Protein AF-A0A9D8QXR7-F1 (afdb_monomer_lite)

Structure (mmCIF, N/CA/C/O backbone):
data_AF-A0A9D8QXR7-F1
#
_entry.id   AF-A0A9D8QXR7-F1
#
loop_
_atom_site.group_PDB
_atom_site.id
_atom_site.type_symbol
_atom_site.label_atom_id
_atom_site.label_alt_id
_atom_site.label_comp_id
_atom_site.label_asym_id
_atom_site.label_entity_id
_atom_site.label_seq_id
_atom_site.pdbx_PDB_ins_code
_atom_site.Cartn_x
_atom_site.Cartn_y
_atom_site.Cartn_z
_atom_site.occupancy
_atom_site.B_iso_or_equiv
_atom_site.auth_seq_id
_atom_site.auth_comp_id
_atom_site.auth_asym_id
_atom_site.auth_atom_id
_atom_site.pdbx_PDB_model_num
ATOM 1 N N . GLU A 1 1 ? 23.667 -14.030 -50.986 1.00 33.03 1 GLU A N 1
ATOM 2 C CA . GLU A 1 1 ? 22.344 -14.623 -51.273 1.00 33.03 1 GLU A CA 1
ATOM 3 C C . GLU A 1 1 ? 21.324 -14.095 -50.272 1.00 33.03 1 GLU A C 1
ATOM 5 O O . GLU A 1 1 ? 21.400 -14.424 -49.095 1.00 33.03 1 GLU A O 1
ATOM 10 N N . SER A 1 2 ? 20.422 -13.203 -50.686 1.00 34.62 2 SER A N 1
ATOM 11 C CA . SER A 1 2 ? 19.335 -12.729 -49.823 1.00 34.62 2 SER A CA 1
ATOM 12 C C . SER A 1 2 ? 18.176 -13.716 -49.915 1.00 34.62 2 SER A C 1
ATOM 14 O O . SER A 1 2 ? 17.453 -13.729 -50.909 1.00 34.62 2 SER A O 1
ATOM 16 N N . ARG A 1 3 ? 18.001 -14.564 -48.897 1.00 42.72 3 ARG A N 1
ATOM 17 C CA . ARG A 1 3 ? 16.758 -15.330 -48.753 1.00 42.72 3 ARG A CA 1
ATOM 18 C C . ARG A 1 3 ? 15.639 -14.336 -48.461 1.00 42.72 3 ARG A C 1
ATOM 20 O O . ARG A 1 3 ? 15.585 -13.757 -47.382 1.00 42.72 3 ARG A O 1
ATOM 27 N N . GLU A 1 4 ? 14.785 -14.108 -49.449 1.00 50.91 4 GLU A N 1
ATOM 28 C CA . GLU A 1 4 ? 13.584 -13.296 -49.304 1.00 50.91 4 GLU A CA 1
ATOM 29 C C . GLU A 1 4 ? 12.645 -14.010 -48.320 1.00 50.91 4 GLU A C 1
ATOM 31 O O . GLU A 1 4 ? 12.109 -15.085 -48.603 1.00 50.91 4 GLU A O 1
ATOM 36 N N . TYR A 1 5 ? 12.516 -13.475 -47.108 1.00 56.00 5 TYR A N 1
ATOM 37 C CA . TYR A 1 5 ? 11.660 -14.064 -46.086 1.00 56.00 5 TYR A CA 1
ATOM 38 C C . TYR A 1 5 ? 10.190 -13.831 -46.460 1.00 56.00 5 TYR A C 1
ATOM 40 O O . TYR A 1 5 ? 9.670 -12.722 -46.364 1.00 56.00 5 TYR A O 1
ATOM 48 N N . ARG A 1 6 ? 9.509 -14.900 -46.887 1.00 53.41 6 ARG A N 1
ATOM 49 C CA . ARG A 1 6 ? 8.081 -14.916 -47.254 1.00 53.41 6 ARG A CA 1
ATOM 50 C C . ARG A 1 6 ? 7.180 -15.098 -46.024 1.00 53.41 6 ARG A C 1
ATOM 52 O O . ARG A 1 6 ? 6.409 -16.052 -45.946 1.00 53.41 6 ARG A O 1
ATOM 59 N N . GLY A 1 7 ? 7.340 -14.247 -45.013 1.00 57.03 7 GLY A N 1
ATOM 60 C CA . GLY A 1 7 ? 6.502 -14.275 -43.810 1.00 57.03 7 GLY A CA 1
ATOM 61 C C . GLY A 1 7 ? 5.138 -13.612 -44.008 1.00 57.03 7 GLY A C 1
ATOM 62 O O . GLY A 1 7 ? 4.926 -12.878 -44.967 1.00 57.03 7 GLY A O 1
ATOM 63 N N . ASN A 1 8 ? 4.228 -13.808 -43.049 1.00 57.12 8 ASN A N 1
ATOM 64 C CA . ASN A 1 8 ? 2.842 -13.307 -43.061 1.00 57.12 8 ASN A CA 1
ATOM 65 C C . ASN A 1 8 ? 2.720 -11.769 -42.883 1.00 57.12 8 ASN A C 1
ATOM 67 O O . ASN A 1 8 ? 1.704 -11.285 -42.391 1.00 57.12 8 ASN A O 1
ATOM 71 N N . GLY A 1 9 ? 3.763 -11.001 -43.215 1.00 61.44 9 GLY A N 1
ATOM 72 C CA . GLY A 1 9 ? 3.792 -9.538 -43.105 1.00 61.44 9 GLY A CA 1
ATOM 73 C C . GLY A 1 9 ? 4.010 -8.976 -41.695 1.00 61.44 9 GLY A C 1
ATOM 74 O O . GLY A 1 9 ? 3.918 -7.764 -41.526 1.00 61.44 9 GLY A O 1
ATOM 75 N N . VAL A 1 10 ? 4.307 -9.810 -40.690 1.00 64.31 10 VAL A N 1
ATOM 76 C CA . VAL A 1 10 ? 4.538 -9.355 -39.308 1.00 64.31 10 VAL A CA 1
ATOM 77 C C . VAL A 1 10 ? 5.998 -9.536 -38.907 1.00 64.31 10 VAL A C 1
ATOM 79 O O . VAL A 1 10 ? 6.547 -10.630 -39.031 1.00 64.31 10 VAL A O 1
ATOM 82 N N . TRP A 1 11 ? 6.591 -8.453 -38.410 1.00 73.88 11 TRP A N 1
ATOM 83 C CA . TRP A 1 11 ? 8.011 -8.315 -38.092 1.00 73.88 11 TRP A CA 1
ATOM 84 C C . TRP A 1 11 ? 8.176 -7.729 -36.691 1.00 73.88 11 TRP A C 1
ATOM 86 O O . TRP A 1 11 ? 7.308 -6.976 -36.244 1.00 73.88 11 TRP A O 1
ATOM 96 N N . ASP A 1 12 ? 9.265 -8.084 -36.016 1.00 79.50 12 ASP A N 1
ATOM 97 C CA . ASP A 1 12 ? 9.568 -7.631 -34.654 1.00 79.50 12 ASP A CA 1
ATOM 98 C C . ASP A 1 12 ? 10.045 -6.174 -34.657 1.00 79.50 12 ASP A C 1
ATOM 100 O O . ASP A 1 12 ? 9.562 -5.331 -33.904 1.00 79.50 12 ASP A O 1
ATOM 104 N N . MET A 1 13 ? 10.935 -5.851 -35.599 1.00 78.06 13 MET A N 1
ATOM 105 C CA . MET A 1 13 ? 11.523 -4.522 -35.724 1.00 78.06 13 MET A CA 1
ATOM 106 C C . MET A 1 13 ? 11.646 -4.094 -37.188 1.00 78.06 13 MET A C 1
ATOM 108 O O . MET A 1 13 ? 12.087 -4.858 -38.049 1.00 78.06 13 MET A O 1
ATOM 112 N N . TYR A 1 14 ? 11.296 -2.835 -37.451 1.00 83.31 14 TYR A N 1
ATOM 113 C CA . TYR A 1 14 ? 11.472 -2.165 -38.736 1.00 83.31 14 TYR A CA 1
ATOM 114 C C . TYR A 1 14 ? 12.535 -1.084 -38.563 1.00 83.31 14 TYR A C 1
ATOM 116 O O . TYR A 1 14 ? 12.359 -0.170 -37.760 1.00 83.31 14 TYR A O 1
ATOM 124 N N . VAL A 1 15 ? 13.629 -1.174 -39.314 1.00 84.81 15 VAL A N 1
ATOM 125 C CA . VAL A 1 15 ? 14.707 -0.183 -39.282 1.00 84.81 15 VAL A CA 1
ATOM 126 C C . VAL A 1 15 ? 14.786 0.513 -40.631 1.00 84.81 15 VAL A C 1
ATOM 128 O O . VAL A 1 15 ? 14.991 -0.125 -41.665 1.00 84.81 15 VAL A O 1
ATOM 131 N N . LEU A 1 16 ? 14.612 1.833 -40.615 1.00 83.88 16 LEU A N 1
ATOM 132 C CA . LEU A 1 16 ? 14.738 2.685 -41.790 1.00 83.88 16 LEU A CA 1
ATOM 133 C C . LEU A 1 16 ? 16.137 3.301 -41.823 1.00 83.88 16 LEU A C 1
ATOM 135 O O . LEU A 1 16 ? 16.487 4.109 -40.966 1.00 83.88 16 LEU A O 1
ATOM 139 N N . TYR A 1 17 ? 16.913 2.955 -42.843 1.00 85.25 17 TYR A N 1
ATOM 140 C CA . TYR A 1 17 ? 18.172 3.621 -43.149 1.00 85.25 17 TYR A CA 1
ATOM 141 C C . TYR A 1 17 ? 17.946 4.628 -44.264 1.00 85.25 17 TYR A C 1
ATOM 143 O O . TYR A 1 17 ? 17.358 4.298 -45.294 1.00 85.25 17 TYR A O 1
ATOM 151 N N . SER A 1 18 ? 18.438 5.845 -44.071 1.00 85.88 18 SER A N 1
ATOM 152 C CA . SER A 1 18 ? 18.485 6.859 -45.112 1.00 85.88 18 SER A CA 1
ATOM 153 C C . SER A 1 18 ? 19.788 7.634 -45.010 1.00 85.88 18 SER A C 1
ATOM 155 O O . SER A 1 18 ? 20.243 7.937 -43.911 1.00 85.88 18 SER A O 1
ATOM 157 N N . ASP A 1 19 ? 20.364 7.974 -46.157 1.00 85.00 19 ASP A N 1
ATOM 158 C CA . ASP A 1 19 ? 21.436 8.970 -46.273 1.00 85.00 19 ASP A CA 1
ATOM 159 C C . ASP A 1 19 ? 20.900 10.420 -46.267 1.00 85.00 19 ASP A C 1
ATOM 161 O O . ASP A 1 19 ? 21.657 11.382 -46.429 1.00 85.00 19 ASP A O 1
ATOM 165 N N . TYR A 1 20 ? 19.592 10.595 -46.054 1.00 82.88 20 TYR A N 1
ATOM 166 C CA . TYR A 1 20 ? 18.968 11.896 -45.882 1.00 82.88 20 TYR A CA 1
AT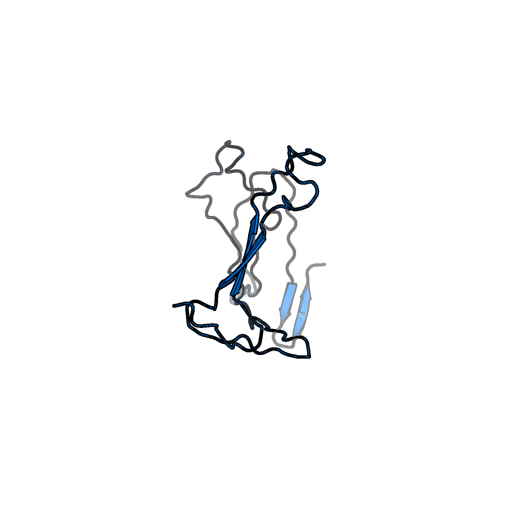OM 167 C C . TYR A 1 20 ? 19.416 12.555 -44.573 1.00 82.88 20 TYR A C 1
ATOM 169 O O . TYR A 1 20 ? 19.168 12.048 -43.478 1.00 82.88 20 TYR A O 1
ATOM 177 N N . SER A 1 21 ? 20.031 13.733 -44.686 1.00 82.38 21 SER A N 1
ATOM 178 C CA . SER A 1 21 ? 20.387 14.575 -43.547 1.00 82.38 21 SER A CA 1
ATOM 179 C C . SER A 1 21 ? 19.351 15.689 -43.376 1.00 82.38 21 SER A C 1
ATOM 181 O O . SER A 1 21 ? 19.287 16.587 -44.221 1.00 82.38 21 SER A O 1
ATOM 183 N N . PRO A 1 22 ? 18.580 15.718 -42.269 1.00 80.56 22 PRO A N 1
ATOM 184 C CA . PRO A 1 22 ? 17.576 16.760 -42.033 1.00 80.56 22 PRO A CA 1
ATOM 185 C C . PRO A 1 22 ? 18.144 18.185 -42.036 1.00 80.56 22 PRO A C 1
ATOM 187 O O . PRO A 1 22 ? 17.443 19.136 -42.364 1.00 80.56 22 PRO A O 1
ATOM 190 N N . ARG A 1 23 ? 19.435 18.344 -41.712 1.00 79.25 23 ARG A N 1
ATOM 191 C CA . ARG A 1 23 ? 20.132 19.642 -41.711 1.00 79.25 23 ARG A CA 1
ATOM 192 C C . ARG A 1 23 ? 20.436 20.172 -43.118 1.00 79.25 23 ARG A C 1
ATOM 194 O O . ARG A 1 23 ? 20.831 21.322 -43.251 1.00 79.25 23 ARG A O 1
ATOM 201 N N . MET A 1 24 ? 20.272 19.344 -44.150 1.00 80.38 24 MET A N 1
ATOM 202 C CA . MET A 1 24 ? 20.482 19.685 -45.562 1.00 80.38 24 MET A CA 1
ATOM 203 C C . MET A 1 24 ? 19.163 19.704 -46.352 1.00 80.38 24 MET A C 1
ATOM 205 O O . MET A 1 24 ? 19.159 19.526 -47.572 1.00 80.38 24 MET A O 1
ATOM 209 N N . TYR A 1 25 ? 18.033 19.908 -45.672 1.00 77.44 25 TYR A N 1
ATOM 210 C CA . TYR A 1 25 ? 16.729 20.034 -46.318 1.00 77.44 25 TYR A CA 1
ATOM 211 C C . TYR A 1 25 ? 16.734 21.145 -47.385 1.00 77.44 25 TYR A C 1
ATOM 213 O O . TYR A 1 25 ? 17.205 22.253 -47.136 1.00 77.44 25 TYR A O 1
ATOM 221 N N . GLY A 1 26 ? 16.252 20.835 -48.594 1.00 80.31 26 GLY A N 1
ATOM 222 C CA . GLY A 1 26 ? 16.258 21.753 -49.745 1.00 80.31 26 GLY A CA 1
ATOM 223 C C . GLY A 1 26 ? 17.596 21.870 -50.494 1.00 80.31 26 GLY A C 1
ATOM 224 O O . GLY A 1 26 ? 17.685 22.617 -51.474 1.00 80.31 26 GLY A O 1
ATOM 225 N N . SER A 1 27 ? 18.635 21.138 -50.068 1.00 82.50 27 SER A N 1
ATOM 226 C CA . SER A 1 27 ? 19.944 21.118 -50.731 1.00 82.50 27 SER A CA 1
ATOM 227 C C . SER A 1 27 ? 19.855 20.618 -52.170 1.00 82.50 27 SER A C 1
ATOM 229 O O . SER A 1 27 ? 19.159 19.644 -52.466 1.00 82.50 27 SER A O 1
ATOM 231 N N . LYS A 1 28 ? 20.658 21.224 -53.058 1.00 82.50 28 LYS A N 1
ATOM 232 C CA . LYS A 1 28 ? 20.740 20.798 -54.459 1.00 82.50 28 LYS A CA 1
ATOM 233 C C . LYS A 1 28 ? 21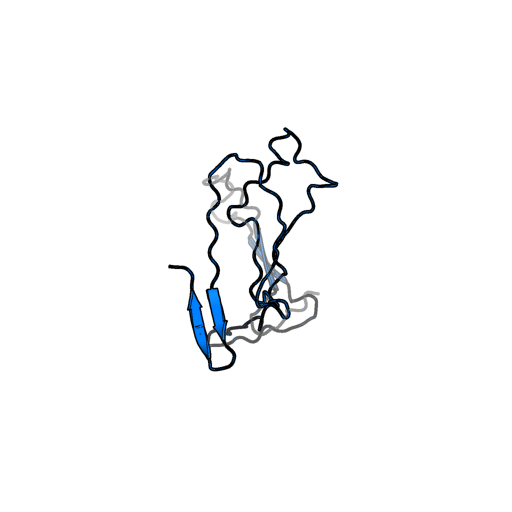.246 19.374 -54.658 1.00 82.50 28 LYS A C 1
ATOM 235 O O . LYS A 1 28 ? 20.973 18.776 -55.695 1.00 82.50 28 LYS A O 1
ATOM 240 N N . LEU A 1 29 ? 21.930 18.836 -53.650 1.00 75.44 29 LEU A N 1
ATOM 241 C CA . LEU A 1 29 ? 22.410 17.458 -53.625 1.00 75.44 29 LEU A CA 1
ATOM 242 C C . LEU A 1 29 ? 21.275 16.432 -53.711 1.00 75.44 29 LEU A C 1
ATOM 244 O O . LEU A 1 29 ? 21.526 15.339 -54.193 1.00 75.44 29 LEU A O 1
ATOM 248 N N . TYR A 1 30 ? 20.054 16.788 -53.298 1.00 80.12 30 TYR A N 1
ATOM 249 C CA . TYR A 1 30 ? 18.899 15.886 -53.280 1.00 80.12 30 TYR A CA 1
ATOM 250 C C . TYR A 1 30 ? 17.889 16.131 -54.423 1.00 80.12 30 TYR A C 1
ATOM 252 O O . TYR A 1 30 ? 16.795 15.567 -54.392 1.00 80.12 30 TYR A O 1
ATOM 260 N N . TYR A 1 31 ? 18.206 16.962 -55.430 1.00 82.25 31 TYR A N 1
ATOM 261 C CA . TYR A 1 31 ? 17.327 17.167 -56.595 1.00 82.25 31 TYR A CA 1
ATOM 262 C C . TYR A 1 31 ? 17.523 16.099 -57.683 1.00 82.25 31 TYR A C 1
ATOM 264 O O . TYR A 1 31 ? 18.618 15.574 -57.896 1.00 82.25 31 TYR A O 1
ATOM 272 N N . GLY A 1 32 ? 16.457 15.842 -58.446 1.00 76.50 32 GLY A N 1
ATOM 273 C CA . GLY A 1 32 ? 16.490 14.978 -59.626 1.00 76.50 32 GLY A CA 1
ATOM 274 C C . GLY A 1 32 ? 16.819 13.523 -59.284 1.00 76.50 32 GLY A C 1
ATOM 275 O O . GLY A 1 32 ? 16.210 12.933 -58.397 1.00 76.50 32 GLY A O 1
ATOM 276 N N . ALA A 1 33 ? 17.783 12.937 -59.996 1.00 75.00 33 ALA A N 1
ATOM 277 C CA . ALA A 1 33 ? 18.174 11.535 -59.828 1.00 75.00 33 ALA A CA 1
ATOM 278 C C . ALA A 1 33 ? 18.987 11.247 -58.545 1.00 75.00 33 ALA A C 1
ATOM 280 O O . ALA A 1 33 ? 19.224 10.082 -58.236 1.00 75.00 33 ALA A O 1
ATOM 281 N N . ASN A 1 34 ? 19.383 12.274 -57.781 1.00 77.31 34 ASN A N 1
ATOM 282 C CA . ASN A 1 34 ? 20.127 12.132 -56.521 1.00 77.31 34 ASN A CA 1
ATOM 283 C C . ASN A 1 34 ? 19.210 12.124 -55.286 1.00 77.31 34 ASN A C 1
ATOM 285 O O . ASN A 1 34 ? 19.575 12.622 -54.221 1.00 77.31 34 ASN A O 1
ATOM 289 N N . ALA A 1 35 ? 17.999 11.581 -55.416 1.00 76.94 35 ALA A N 1
ATOM 290 C CA . ALA A 1 35 ? 17.122 11.398 -54.269 1.00 76.94 35 ALA A CA 1
ATOM 291 C C . ALA A 1 35 ? 17.820 10.536 -53.193 1.00 76.94 35 ALA A C 1
ATOM 293 O O . ALA A 1 35 ? 18.542 9.593 -53.541 1.00 76.94 35 ALA A O 1
ATOM 294 N N . PRO A 1 36 ? 17.617 10.841 -51.898 1.00 77.38 36 PRO A N 1
ATOM 295 C CA . PRO A 1 36 ? 18.230 10.080 -50.820 1.00 77.38 36 PRO A CA 1
ATOM 296 C C . PRO A 1 36 ? 17.849 8.603 -50.922 1.00 77.38 36 PRO A C 1
ATOM 298 O O . PRO A 1 36 ? 16.678 8.245 -51.101 1.00 77.38 36 PRO A O 1
ATOM 301 N N . LYS A 1 37 ? 18.845 7.728 -50.801 1.00 82.06 37 LYS A N 1
ATOM 302 C CA . LYS A 1 37 ? 18.630 6.287 -50.835 1.00 82.06 37 LYS A CA 1
ATOM 303 C C . LYS A 1 37 ? 18.069 5.856 -49.493 1.00 82.06 37 LYS A C 1
ATOM 305 O O . LYS A 1 37 ? 18.699 6.006 -48.448 1.00 82.06 37 LYS A O 1
ATOM 310 N N . THR A 1 38 ? 16.869 5.295 -49.530 1.00 83.06 38 THR A N 1
ATOM 311 C CA . THR A 1 38 ? 16.213 4.707 -48.364 1.00 83.06 38 THR A CA 1
ATOM 312 C C . THR A 1 38 ? 16.225 3.189 -48.458 1.00 83.06 38 THR A C 1
ATOM 314 O O . THR A 1 38 ? 15.961 2.608 -49.509 1.00 83.06 38 THR A O 1
ATOM 317 N N . LYS A 1 39 ? 16.537 2.533 -47.341 1.00 87.06 39 LYS A N 1
ATOM 318 C CA . LYS A 1 39 ? 16.452 1.083 -47.194 1.00 87.06 39 LYS A CA 1
ATOM 319 C C . LYS A 1 39 ? 15.643 0.763 -45.949 1.00 87.06 39 LYS A C 1
ATOM 321 O O . LYS A 1 39 ? 16.035 1.126 -44.844 1.00 87.06 39 LYS A O 1
ATOM 326 N N . LEU A 1 40 ? 14.538 0.053 -46.136 1.00 82.38 40 LEU A N 1
ATOM 327 C CA . LEU A 1 40 ? 13.786 -0.543 -45.042 1.00 82.38 40 LEU A CA 1
ATOM 328 C C . LEU A 1 40 ? 14.320 -1.956 -44.799 1.00 82.38 40 LEU A C 1
ATOM 330 O O . LEU A 1 40 ? 14.358 -2.777 -45.715 1.00 82.38 40 LEU A O 1
ATOM 334 N N . VAL A 1 41 ? 14.755 -2.227 -43.573 1.00 84.88 41 VAL A N 1
ATOM 335 C CA . VAL A 1 41 ? 15.180 -3.555 -43.121 1.00 84.88 41 VAL A CA 1
ATOM 336 C C . VAL A 1 41 ? 14.190 -4.040 -42.075 1.00 84.88 41 VAL A C 1
ATOM 338 O O . VAL A 1 41 ? 13.824 -3.301 -41.165 1.00 84.88 41 VAL A O 1
ATOM 341 N N . MET A 1 42 ? 13.746 -5.282 -42.221 1.00 81.81 42 MET A N 1
ATOM 342 C CA . MET A 1 42 ? 12.735 -5.892 -41.365 1.00 81.81 42 MET A CA 1
ATOM 343 C C . MET A 1 42 ? 13.364 -7.091 -40.666 1.00 81.81 42 MET A C 1
ATOM 345 O O . MET A 1 42 ? 13.940 -7.958 -41.327 1.00 81.81 42 MET A O 1
ATOM 349 N N . TYR A 1 43 ? 13.276 -7.129 -39.340 1.00 81.62 43 TYR A N 1
ATOM 350 C CA . TYR A 1 43 ? 13.838 -8.203 -38.530 1.00 81.62 43 TYR A CA 1
ATOM 351 C C . TYR A 1 43 ? 12.726 -9.150 -38.062 1.00 81.62 43 TYR A C 1
ATOM 353 O O . TYR A 1 43 ? 11.703 -8.682 -37.546 1.00 81.62 43 TYR A O 1
ATOM 361 N N . PRO A 1 44 ? 12.875 -10.474 -38.260 1.00 79.69 44 PRO A N 1
ATOM 362 C CA . PRO A 1 44 ? 11.966 -11.450 -37.672 1.00 79.69 44 PRO A CA 1
ATOM 363 C C . PRO A 1 44 ? 12.186 -11.533 -36.155 1.00 79.69 44 PRO A C 1
ATOM 365 O O . PRO A 1 44 ? 13.231 -11.117 -35.656 1.00 79.69 44 PRO A O 1
ATOM 368 N N . PHE A 1 45 ? 11.222 -12.105 -35.432 1.00 76.69 45 PHE A N 1
ATOM 369 C CA . PHE A 1 45 ? 11.379 -12.372 -34.002 1.00 76.69 45 PHE A CA 1
ATOM 370 C C . PHE A 1 45 ? 12.581 -13.306 -33.750 1.00 76.69 45 PHE A C 1
ATOM 372 O O . PHE A 1 45 ? 12.748 -14.275 -34.504 1.00 76.69 45 PHE A O 1
ATOM 379 N N . PRO A 1 46 ? 13.410 -13.059 -32.713 1.00 77.88 46 PRO A N 1
ATOM 380 C CA . PRO A 1 46 ? 14.619 -13.848 -32.445 1.00 77.88 46 PRO A CA 1
ATOM 381 C C . PRO A 1 46 ? 14.370 -15.345 -32.228 1.00 77.88 46 PRO A C 1
ATOM 383 O O . PRO A 1 46 ? 15.215 -16.171 -32.560 1.00 77.88 46 PRO A O 1
ATOM 386 N N . ASP A 1 47 ? 13.205 -15.696 -31.691 1.00 79.31 47 ASP A N 1
ATOM 387 C 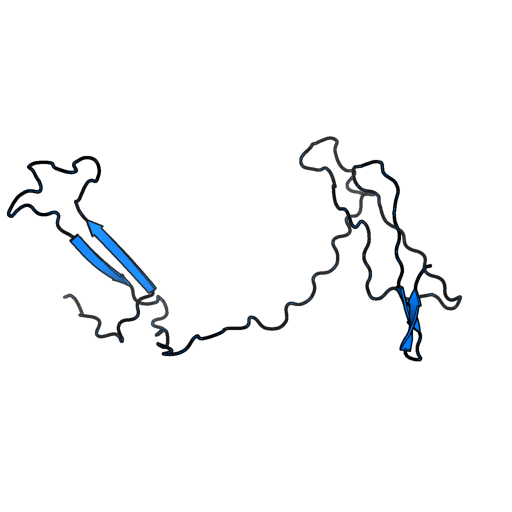CA . ASP A 1 47 ? 12.766 -17.068 -31.422 1.00 79.31 47 ASP A CA 1
ATOM 388 C C . ASP A 1 47 ? 12.077 -17.736 -32.629 1.00 79.31 47 ASP A C 1
ATOM 390 O O . ASP A 1 47 ? 11.603 -18.868 -32.536 1.00 79.31 47 ASP A O 1
ATOM 394 N N . GLY A 1 48 ? 11.991 -17.041 -33.770 1.00 71.62 48 GLY A N 1
ATOM 395 C CA . GLY A 1 48 ? 11.277 -17.507 -34.960 1.00 71.62 48 GLY A CA 1
ATOM 396 C C . GLY A 1 48 ? 9.755 -17.549 -34.794 1.00 71.62 48 GLY A C 1
ATOM 397 O O . GLY A 1 48 ? 9.057 -18.072 -35.672 1.00 71.62 48 GLY A O 1
ATOM 398 N N . SER A 1 49 ? 9.225 -17.009 -33.693 1.00 67.38 49 SER A N 1
ATOM 399 C CA . SER A 1 49 ? 7.791 -16.960 -33.449 1.00 67.38 49 SER A CA 1
ATOM 400 C C . SER A 1 49 ? 7.085 -16.082 -34.483 1.00 67.38 49 SER A C 1
ATOM 402 O O . SER A 1 49 ? 7.641 -15.162 -35.091 1.00 67.38 49 SER A O 1
ATOM 404 N N . ARG A 1 50 ? 5.811 -16.396 -34.724 1.00 66.19 50 ARG A N 1
ATOM 405 C CA . ARG A 1 50 ? 4.930 -15.602 -35.581 1.00 66.19 50 ARG A CA 1
ATOM 406 C C . ARG A 1 50 ? 3.877 -14.964 -34.696 1.00 66.19 50 ARG A C 1
ATOM 408 O O . ARG A 1 50 ? 3.120 -15.668 -34.029 1.00 66.19 50 ARG A O 1
ATOM 415 N N . ARG A 1 51 ? 3.775 -13.636 -34.719 1.00 61.00 51 ARG A N 1
ATOM 416 C CA . ARG A 1 51 ? 2.653 -12.954 -34.073 1.00 61.00 51 ARG A CA 1
ATOM 417 C C . ARG A 1 51 ? 1.387 -13.246 -34.880 1.00 61.00 51 ARG A C 1
ATOM 419 O O . ARG A 1 51 ? 1.304 -12.901 -36.057 1.00 61.00 51 ARG A O 1
ATOM 426 N N . LEU A 1 52 ? 0.414 -13.901 -34.248 1.00 60.28 52 LEU A N 1
ATOM 427 C CA . LEU A 1 52 ? -0.909 -14.120 -34.831 1.00 60.28 52 LEU A CA 1
ATOM 428 C C . LEU A 1 52 ? -1.525 -12.755 -35.171 1.00 60.28 52 LEU A C 1
ATOM 430 O O . LEU A 1 52 ? -1.632 -11.881 -34.306 1.00 60.28 52 LEU A O 1
ATOM 434 N N . THR A 1 53 ? -1.896 -12.553 -36.434 1.00 59.56 53 THR A N 1
ATOM 435 C CA . THR A 1 53 ? -2.676 -11.392 -36.864 1.00 59.56 53 THR A CA 1
ATOM 436 C C . THR A 1 53 ? -4.115 -11.604 -36.415 1.00 59.56 53 THR A C 1
ATOM 438 O O . THR A 1 53 ? -4.908 -12.266 -37.079 1.00 59.56 53 THR A O 1
ATOM 441 N N . TYR A 1 54 ? -4.463 -11.075 -35.247 1.00 56.34 54 TYR A N 1
ATOM 442 C CA . TYR A 1 54 ? -5.859 -11.038 -34.837 1.00 56.34 54 TYR A CA 1
ATOM 443 C C . TYR A 1 54 ? -6.550 -9.911 -35.611 1.00 56.34 54 TYR A C 1
ATOM 445 O O . TYR A 1 54 ? -6.101 -8.767 -35.569 1.00 56.34 54 TYR A O 1
ATOM 453 N N . ARG A 1 55 ? -7.625 -10.233 -36.343 1.00 60.47 55 ARG A N 1
ATOM 454 C CA . ARG A 1 55 ? -8.515 -9.208 -36.922 1.00 60.47 55 ARG A CA 1
ATOM 455 C C . ARG A 1 55 ? -9.207 -8.388 -35.826 1.00 60.47 55 ARG A C 1
ATOM 457 O O . ARG A 1 55 ? -9.511 -7.226 -36.060 1.00 60.47 55 ARG A O 1
ATOM 464 N N . ASP A 1 56 ? -9.383 -8.986 -34.646 1.00 65.44 56 ASP A N 1
ATOM 465 C CA . ASP A 1 56 ? -9.929 -8.359 -33.444 1.00 65.44 56 ASP A CA 1
ATOM 466 C C . ASP A 1 56 ? -8.870 -8.137 -32.357 1.00 65.44 56 ASP A C 1
ATOM 468 O O . ASP A 1 56 ? -7.803 -8.746 -32.345 1.00 65.44 56 ASP A O 1
ATOM 472 N N . ARG A 1 57 ? -9.156 -7.236 -31.414 1.00 68.56 57 ARG A N 1
ATOM 473 C CA . ARG A 1 57 ? -8.244 -6.900 -30.312 1.00 68.56 57 ARG A CA 1
ATOM 474 C C . ARG A 1 57 ? -7.954 -8.134 -29.446 1.00 68.56 57 ARG A C 1
ATOM 476 O O . ARG A 1 57 ? -8.844 -8.652 -28.779 1.00 68.56 57 ARG A O 1
ATOM 483 N N . ARG A 1 58 ? -6.689 -8.569 -29.402 1.00 65.69 58 ARG A N 1
ATOM 484 C CA . ARG A 1 58 ? -6.207 -9.536 -28.405 1.00 65.69 58 ARG A CA 1
ATOM 485 C C . ARG A 1 58 ? -5.999 -8.810 -27.079 1.00 65.69 58 ARG A C 1
ATOM 487 O O . ARG A 1 58 ? -5.003 -8.110 -26.914 1.00 65.69 58 ARG A O 1
ATOM 494 N N . TYR A 1 59 ? -6.915 -9.006 -26.141 1.00 69.69 59 TYR A N 1
ATOM 495 C CA . TYR A 1 59 ? -6.711 -8.619 -24.750 1.00 69.69 59 TYR A CA 1
ATOM 496 C C . TYR A 1 59 ? -5.953 -9.740 -24.042 1.00 69.69 59 TYR A C 1
ATOM 498 O O . TYR A 1 59 ? -6.461 -10.851 -23.908 1.00 69.69 59 TYR A O 1
ATOM 506 N N . VAL A 1 60 ? -4.716 -9.463 -23.642 1.00 73.44 60 VAL A N 1
ATOM 507 C CA . VAL A 1 60 ? -3.990 -10.303 -22.688 1.00 73.44 60 VAL A CA 1
ATOM 508 C C . VAL A 1 60 ? -4.239 -9.669 -21.330 1.00 73.44 60 VAL A C 1
ATOM 510 O O . VAL A 1 60 ? -3.842 -8.532 -21.102 1.00 73.44 60 VAL A O 1
ATOM 513 N N . LEU A 1 61 ? -4.991 -10.363 -20.483 1.00 79.50 61 LEU A N 1
ATOM 514 C CA . LEU A 1 61 ? -5.130 -9.993 -19.083 1.00 79.50 61 LEU A CA 1
ATOM 515 C C . LEU A 1 61 ? -4.019 -10.727 -18.341 1.00 79.50 61 LEU A C 1
ATOM 517 O O . LEU A 1 61 ? -3.985 -11.956 -18.380 1.00 79.50 61 LEU A O 1
ATOM 521 N N . ASP A 1 62 ? -3.138 -9.991 -17.666 1.00 76.38 62 ASP A N 1
ATOM 522 C CA . ASP A 1 62 ? -1.982 -10.539 -16.933 1.00 76.38 62 ASP A CA 1
ATOM 523 C C . ASP A 1 62 ? -2.375 -11.382 -15.697 1.00 76.38 62 ASP A C 1
ATOM 525 O O . ASP A 1 62 ? -1.528 -11.813 -14.919 1.00 76.38 62 ASP A O 1
ATOM 529 N N . GLY A 1 63 ? -3.670 -11.664 -15.529 1.00 79.75 63 GLY A N 1
ATOM 530 C CA . GLY A 1 63 ? -4.222 -12.440 -14.431 1.00 79.75 63 GLY A CA 1
ATOM 531 C C . GLY A 1 63 ? -4.398 -11.616 -13.158 1.00 79.75 63 GLY A C 1
ATOM 532 O O . GLY A 1 63 ? -4.573 -10.398 -13.188 1.00 79.75 63 GLY A O 1
ATOM 533 N N . PHE A 1 64 ? -4.415 -12.317 -12.029 1.00 77.12 64 PHE A N 1
ATOM 534 C CA . PHE A 1 64 ? -4.545 -11.730 -10.702 1.00 77.12 64 PHE A CA 1
ATOM 535 C C . PHE A 1 64 ? -3.155 -11.382 -10.161 1.00 77.12 64 PHE A C 1
ATOM 537 O O . PHE A 1 64 ? -2.323 -12.269 -9.970 1.00 77.12 64 PHE A O 1
ATOM 544 N N . ALA A 1 65 ? -2.898 -10.099 -9.909 1.00 79.38 65 ALA A N 1
ATOM 545 C CA . ALA A 1 65 ? -1.696 -9.678 -9.203 1.00 79.38 65 ALA A CA 1
ATOM 546 C C . ALA A 1 65 ? -1.847 -10.012 -7.715 1.00 79.38 65 ALA A C 1
ATOM 548 O O . ALA A 1 65 ? -2.817 -9.592 -7.082 1.00 79.38 65 ALA A O 1
ATOM 549 N N . TYR A 1 66 ? -0.887 -10.747 -7.148 1.00 78.94 66 TYR A N 1
ATOM 550 C CA . TYR A 1 66 ? -0.843 -10.934 -5.701 1.00 78.94 66 TYR A CA 1
ATOM 551 C C . TYR A 1 66 ? -0.685 -9.566 -5.027 1.00 78.94 66 TYR A C 1
ATOM 553 O O . TYR A 1 66 ? 0.216 -8.811 -5.409 1.00 78.94 66 TYR A O 1
ATOM 561 N N . PRO A 1 67 ? -1.547 -9.216 -4.054 1.00 77.38 67 PRO A N 1
ATOM 562 C CA . PRO A 1 67 ? -1.407 -7.958 -3.344 1.00 77.38 67 PRO A CA 1
ATOM 563 C C . PRO A 1 67 ? -0.068 -7.964 -2.609 1.00 77.38 67 PRO A C 1
ATOM 565 O O . PRO A 1 67 ? 0.222 -8.877 -1.837 1.00 77.38 67 PRO A O 1
ATOM 568 N N . ALA A 1 68 ? 0.759 -6.954 -2.872 1.00 80.25 68 ALA A N 1
ATOM 569 C CA . ALA A 1 68 ? 1.973 -6.753 -2.101 1.00 80.25 68 ALA A CA 1
ATOM 570 C C . ALA A 1 68 ? 1.604 -6.421 -0.650 1.00 80.25 68 ALA A C 1
ATOM 572 O O . ALA A 1 68 ? 0.620 -5.719 -0.394 1.00 80.25 68 ALA A O 1
ATOM 573 N N . GLU A 1 69 ? 2.407 -6.907 0.293 1.00 82.94 69 GLU A N 1
ATOM 574 C CA . GLU A 1 69 ? 2.285 -6.492 1.686 1.00 82.94 69 GLU A CA 1
ATOM 575 C C . GLU A 1 69 ? 2.475 -4.977 1.804 1.00 82.94 69 GLU A C 1
ATOM 577 O O . GLU A 1 69 ? 3.243 -4.355 1.060 1.00 82.94 69 GLU A O 1
ATOM 582 N N . PHE A 1 70 ? 1.750 -4.367 2.741 1.00 86.88 70 PHE A N 1
ATOM 583 C CA . PHE A 1 70 ? 1.862 -2.936 2.959 1.00 86.88 70 PHE A CA 1
ATOM 584 C C . PHE A 1 70 ? 3.259 -2.586 3.479 1.00 86.88 70 PHE A C 1
ATOM 586 O O . PHE A 1 70 ? 3.743 -3.152 4.458 1.00 86.88 70 PHE A O 1
ATOM 593 N N . TYR A 1 71 ? 3.896 -1.610 2.839 1.00 83.81 71 TYR A N 1
ATOM 594 C CA . TYR A 1 71 ? 5.227 -1.165 3.223 1.00 83.81 71 TYR A CA 1
ATOM 595 C C . TYR A 1 71 ? 5.216 -0.513 4.614 1.00 83.81 71 TYR A C 1
ATOM 597 O O . TYR A 1 71 ? 4.687 0.588 4.780 1.00 83.81 71 TYR A O 1
ATOM 605 N N . SER A 1 72 ? 5.844 -1.172 5.592 1.00 82.75 72 SER A N 1
ATOM 606 C CA . SER A 1 72 ? 5.965 -0.720 6.984 1.00 82.75 72 SER A CA 1
ATOM 607 C C . SER A 1 72 ? 7.427 -0.795 7.460 1.00 82.75 72 SER A C 1
ATOM 609 O O . SER A 1 72 ? 7.854 -1.831 7.969 1.00 82.75 72 SER A O 1
ATOM 611 N N . PRO A 1 73 ? 8.222 0.271 7.277 1.00 80.38 73 PRO A N 1
ATOM 612 C CA . PRO A 1 73 ? 9.622 0.312 7.687 1.00 80.38 73 PRO A CA 1
ATOM 613 C C . PRO A 1 73 ? 9.789 0.348 9.214 1.00 80.38 73 PRO A C 1
ATOM 615 O O . PRO A 1 73 ? 9.002 0.963 9.936 1.00 80.38 73 PRO A O 1
ATOM 618 N N . ASP A 1 74 ? 10.854 -0.299 9.690 1.00 80.88 74 ASP A N 1
ATOM 619 C CA . ASP A 1 74 ? 11.263 -0.324 11.097 1.00 80.88 74 ASP A CA 1
ATOM 620 C C . ASP A 1 74 ? 12.243 0.823 11.399 1.00 80.88 74 ASP A C 1
ATOM 622 O O . ASP A 1 74 ? 13.446 0.748 11.120 1.00 80.88 74 ASP A O 1
ATOM 626 N N . TYR A 1 75 ? 11.725 1.895 12.000 1.00 77.12 75 TYR A N 1
ATOM 627 C CA . TYR A 1 75 ? 12.518 3.077 12.348 1.00 77.12 75 TYR A CA 1
ATOM 628 C C . TYR A 1 75 ? 13.347 2.919 13.628 1.00 77.12 75 TYR A C 1
ATOM 630 O O . TYR A 1 75 ? 14.109 3.826 13.958 1.00 77.12 75 TYR A O 1
ATOM 638 N N . SER A 1 76 ? 13.271 1.785 14.339 1.00 76.00 76 SER A N 1
ATOM 639 C CA . SER A 1 76 ? 14.187 1.530 15.464 1.00 76.00 76 SER A CA 1
ATOM 640 C C . SER A 1 76 ? 15.642 1.383 15.004 1.00 76.00 76 SER A C 1
ATOM 642 O O . SER A 1 76 ? 16.566 1.700 15.752 1.00 76.00 76 SER A O 1
ATOM 644 N N . LYS A 1 77 ? 15.847 0.931 13.758 1.00 73.50 77 LYS A N 1
ATOM 645 C CA . LYS A 1 77 ? 17.168 0.689 13.153 1.00 73.50 77 LYS A CA 1
ATOM 646 C C . LYS A 1 77 ? 17.540 1.718 12.089 1.00 73.50 77 LYS A C 1
ATOM 648 O O . LYS A 1 77 ? 18.722 1.966 11.869 1.00 73.50 77 LYS A O 1
ATOM 653 N N . GLN A 1 78 ? 16.549 2.304 11.420 1.00 65.62 78 GLN A N 1
ATOM 654 C CA . GLN A 1 78 ? 16.736 3.323 10.389 1.00 65.62 78 GLN A CA 1
ATOM 655 C C . GLN A 1 78 ? 15.999 4.594 10.789 1.00 65.62 78 GLN A C 1
ATOM 657 O O . GLN A 1 78 ? 14.868 4.803 10.376 1.00 65.62 78 GLN A O 1
ATOM 662 N N . VAL A 1 79 ? 16.632 5.459 11.581 1.00 64.88 79 VAL A N 1
ATOM 663 C CA . VAL A 1 79 ? 16.082 6.797 11.844 1.00 64.88 79 VAL A CA 1
ATOM 664 C C . VAL A 1 79 ? 16.083 7.577 10.521 1.00 64.88 79 VAL A C 1
ATOM 666 O O . VAL A 1 79 ? 17.112 7.569 9.835 1.00 64.88 79 VAL A O 1
ATOM 669 N N . PRO A 1 80 ? 14.978 8.239 10.121 1.00 62.47 80 PRO A N 1
ATOM 670 C CA . PRO A 1 80 ? 14.984 9.074 8.928 1.00 62.47 80 PRO A CA 1
ATOM 671 C C . PRO A 1 80 ? 16.048 10.158 9.115 1.00 62.47 80 PRO A C 1
ATOM 673 O O . PRO A 1 80 ? 15.964 10.965 10.039 1.00 62.47 80 PRO A O 1
ATOM 676 N N 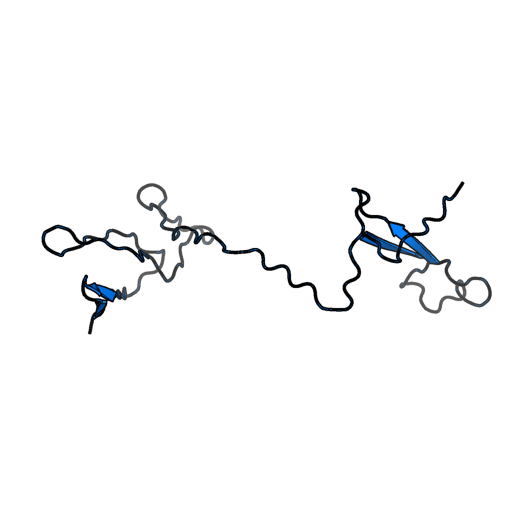. SER A 1 81 ? 17.080 10.139 8.273 1.00 60.91 81 SER A N 1
ATOM 677 C CA . SER A 1 81 ? 18.115 11.176 8.257 1.00 60.91 81 SER A CA 1
ATOM 678 C C . SER A 1 81 ? 17.487 12.537 7.932 1.00 60.91 81 SER A C 1
ATOM 680 O O . SER A 1 81 ? 16.464 12.607 7.247 1.00 60.91 81 SER A O 1
ATOM 682 N N . GLU A 1 82 ? 18.124 13.636 8.346 1.00 62.06 82 GLU A N 1
ATOM 683 C CA . GLU A 1 82 ? 17.739 14.977 7.879 1.00 62.06 82 GLU A CA 1
ATOM 684 C C . GLU A 1 82 ? 17.924 15.159 6.360 1.00 62.06 82 GLU A C 1
ATOM 686 O O . GLU A 1 82 ? 17.356 16.092 5.777 1.00 62.06 82 GLU A O 1
ATOM 691 N N . ASP A 1 83 ? 18.648 14.234 5.713 1.00 65.25 83 ASP A N 1
ATOM 692 C CA . ASP A 1 83 ? 18.770 14.126 4.260 1.00 65.25 83 ASP A CA 1
ATOM 693 C C . ASP A 1 83 ? 17.391 14.138 3.593 1.00 65.25 83 ASP A C 1
ATOM 695 O O . ASP A 1 83 ? 16.548 13.270 3.832 1.00 65.25 83 ASP A O 1
ATOM 699 N N . ARG A 1 84 ? 17.172 15.099 2.689 1.00 60.16 84 ARG A N 1
ATOM 700 C CA . ARG A 1 84 ? 15.902 15.248 1.960 1.00 60.16 84 ARG A CA 1
ATOM 701 C C . ARG A 1 84 ? 15.460 13.971 1.239 1.00 60.16 84 ARG A C 1
ATOM 703 O O . ARG A 1 84 ? 14.259 13.718 1.199 1.00 60.16 84 ARG A O 1
ATOM 710 N N . ASP A 1 85 ? 16.407 13.176 0.745 1.00 66.19 85 ASP A N 1
ATOM 711 C CA . ASP A 1 85 ? 16.142 11.948 -0.016 1.00 66.19 85 ASP A CA 1
ATOM 712 C C . ASP A 1 85 ? 15.770 10.739 0.862 1.00 66.19 85 ASP A C 1
ATOM 714 O O . ASP A 1 85 ? 15.345 9.711 0.344 1.00 66.19 85 ASP A O 1
ATOM 718 N N . LYS A 1 86 ? 15.902 10.846 2.193 1.00 72.25 86 LYS A N 1
ATOM 719 C CA . LYS A 1 86 ? 15.582 9.773 3.158 1.00 72.25 86 LYS A CA 1
ATOM 720 C C . LYS A 1 86 ? 14.370 10.092 4.037 1.00 72.25 86 LYS A C 1
ATOM 722 O O . LYS A 1 86 ? 14.094 9.364 4.991 1.00 72.25 86 LYS A O 1
ATOM 727 N N . LYS A 1 87 ? 13.654 11.180 3.745 1.00 78.50 87 LYS A N 1
ATOM 728 C CA . LYS A 1 87 ? 12.468 11.582 4.508 1.00 78.50 87 LYS A CA 1
ATOM 729 C C . LYS A 1 87 ? 11.263 10.730 4.129 1.00 78.50 87 LYS A C 1
ATOM 731 O O . LYS A 1 87 ? 10.963 10.546 2.952 1.00 78.50 87 LYS A O 1
ATOM 736 N N . ASP A 1 88 ? 10.541 10.264 5.142 1.00 83.44 88 ASP A N 1
ATOM 737 C CA . ASP A 1 88 ? 9.270 9.575 4.957 1.00 83.44 88 ASP A CA 1
ATOM 738 C C . ASP A 1 88 ? 8.129 10.594 4.868 1.00 83.44 88 ASP A C 1
ATOM 740 O O . ASP A 1 88 ? 7.928 11.406 5.774 1.00 83.44 88 ASP A O 1
ATOM 744 N N . TYR A 1 89 ? 7.363 10.531 3.781 1.00 86.12 89 TYR A N 1
ATOM 745 C CA . TYR A 1 89 ? 6.175 11.356 3.547 1.00 86.12 89 TYR A CA 1
ATOM 746 C C . TYR A 1 89 ? 4.918 10.522 3.283 1.00 86.12 89 TYR A C 1
ATOM 748 O O . TYR A 1 89 ? 3.938 11.029 2.727 1.00 86.12 89 TYR A O 1
ATOM 756 N N . ARG A 1 90 ? 4.925 9.234 3.646 1.00 88.19 90 ARG A N 1
ATOM 757 C CA . ARG A 1 90 ? 3.750 8.373 3.500 1.00 88.19 90 ARG A CA 1
ATOM 758 C C . ARG A 1 90 ? 2.571 8.944 4.281 1.00 88.19 90 ARG A C 1
ATOM 760 O O . ARG A 1 90 ? 2.709 9.366 5.427 1.00 88.19 90 ARG A O 1
ATOM 767 N N . ARG A 1 91 ? 1.403 8.952 3.636 1.00 89.56 91 ARG A N 1
ATOM 768 C CA . ARG A 1 91 ? 0.135 9.384 4.246 1.00 89.56 91 ARG A CA 1
ATOM 769 C C . ARG A 1 91 ? -0.448 8.299 5.148 1.00 89.56 91 ARG A C 1
ATOM 771 O O . ARG A 1 91 ? -0.867 8.591 6.258 1.00 89.56 91 ARG A O 1
ATOM 778 N N . THR A 1 92 ? -0.442 7.059 4.670 1.00 92.12 92 THR A N 1
ATOM 779 C CA . THR A 1 92 ? -0.822 5.878 5.448 1.00 92.12 92 THR A CA 1
ATOM 780 C C . THR A 1 92 ? 0.424 5.358 6.151 1.00 92.12 92 THR A C 1
ATOM 782 O O . THR A 1 92 ? 1.413 5.056 5.487 1.00 92.12 92 THR A O 1
ATOM 785 N N . LEU A 1 93 ? 0.395 5.292 7.480 1.00 91.31 93 LEU A N 1
ATOM 786 C CA . LEU A 1 93 ? 1.525 4.813 8.288 1.00 91.31 93 LEU A CA 1
ATOM 787 C C . LEU A 1 93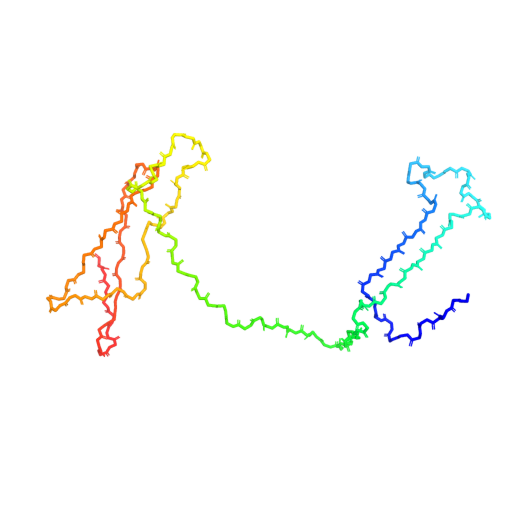 ? 1.404 3.326 8.627 1.00 91.31 93 LEU A C 1
ATOM 789 O O . LEU A 1 93 ? 2.415 2.646 8.782 1.00 91.31 93 LEU A O 1
ATOM 793 N N . TYR A 1 94 ? 0.170 2.829 8.694 1.00 92.06 94 TYR A N 1
ATOM 794 C CA . TYR A 1 94 ? -0.170 1.448 8.993 1.00 92.06 94 TYR A CA 1
ATOM 795 C C . TYR A 1 94 ? -1.397 1.028 8.181 1.00 92.06 94 TYR A C 1
ATOM 797 O O . TYR A 1 94 ? -2.340 1.807 8.034 1.00 92.06 94 TYR A O 1
ATOM 805 N N . TRP A 1 95 ? -1.383 -0.202 7.671 1.00 92.19 95 TRP A N 1
ATOM 806 C CA . TRP A 1 95 ? -2.519 -0.820 6.999 1.00 92.19 95 TRP A CA 1
ATOM 807 C C . TRP A 1 95 ? -2.505 -2.325 7.250 1.00 92.19 95 TRP A C 1
ATOM 809 O O . TRP A 1 95 ? -1.535 -3.003 6.911 1.00 92.19 95 TRP A O 1
ATOM 819 N N . ASN A 1 96 ? -3.591 -2.844 7.819 1.00 92.06 96 ASN A N 1
ATOM 820 C CA . ASN A 1 96 ? -3.801 -4.273 7.994 1.00 92.06 96 ASN A CA 1
ATOM 821 C C . ASN A 1 96 ? -5.272 -4.614 7.706 1.00 92.06 96 ASN A C 1
ATOM 823 O O . ASN A 1 96 ? -6.130 -4.303 8.531 1.00 92.06 96 ASN A O 1
ATOM 827 N N . PRO A 1 97 ? -5.576 -5.252 6.561 1.00 89.81 97 PRO A N 1
ATOM 828 C CA . PRO A 1 97 ? -6.948 -5.593 6.192 1.00 89.81 97 PRO A CA 1
ATOM 829 C C . PRO A 1 97 ? -7.509 -6.791 6.975 1.00 89.81 97 PRO A C 1
ATOM 831 O O . PRO A 1 97 ? -8.696 -7.074 6.876 1.00 89.81 97 PRO A O 1
ATOM 834 N N . ASN A 1 98 ? -6.671 -7.518 7.720 1.00 89.38 98 ASN A N 1
ATOM 835 C CA . ASN A 1 98 ? -7.057 -8.700 8.488 1.00 89.38 98 ASN A CA 1
ATOM 836 C C . ASN A 1 98 ? -6.532 -8.591 9.926 1.00 89.38 98 ASN A C 1
ATOM 838 O O . ASN A 1 98 ? -5.786 -9.448 10.412 1.00 89.38 98 ASN A O 1
ATOM 842 N N . LEU A 1 99 ? -6.870 -7.483 10.588 1.00 90.06 99 LEU A N 1
ATOM 843 C CA . LEU A 1 99 ? -6.544 -7.280 11.991 1.00 90.06 99 LEU A CA 1
ATOM 844 C C . LEU A 1 99 ? -7.368 -8.249 12.846 1.00 90.06 99 LEU A C 1
ATOM 846 O O . LEU A 1 99 ? -8.596 -8.202 12.844 1.00 90.06 99 LEU A O 1
ATOM 850 N N . LYS A 1 100 ? -6.680 -9.133 13.568 1.00 89.31 100 LYS A N 1
ATOM 851 C CA . LYS A 1 100 ? -7.311 -10.083 14.483 1.00 89.31 100 LYS A CA 1
ATOM 852 C C . LYS A 1 100 ? -7.312 -9.518 15.892 1.00 89.31 100 LYS A C 1
ATOM 854 O O . LYS A 1 100 ? -6.293 -9.005 16.347 1.00 89.31 100 LYS A O 1
ATOM 859 N N . LEU A 1 101 ? -8.454 -9.647 16.549 1.00 90.50 101 LEU A N 1
ATOM 860 C CA . LEU A 1 101 ? -8.618 -9.304 17.954 1.00 90.50 101 LEU A CA 1
ATOM 861 C C . LEU A 1 101 ? -8.130 -10.469 18.831 1.00 90.50 101 LEU A C 1
ATOM 863 O O . LEU A 1 101 ? -8.120 -11.621 18.383 1.00 90.50 101 LEU A O 1
ATOM 867 N N . ASN A 1 102 ? -7.710 -10.164 20.055 1.00 91.75 102 ASN A N 1
ATOM 868 C CA . ASN A 1 102 ? -7.429 -11.155 21.094 1.00 91.75 102 ASN A CA 1
ATOM 869 C C . ASN A 1 102 ? -8.736 -11.746 21.667 1.00 91.75 102 ASN A C 1
ATOM 871 O O . ASN A 1 102 ? -9.837 -11.428 21.208 1.00 91.75 102 ASN A O 1
ATOM 875 N N . GLU A 1 103 ? -8.614 -12.632 22.657 1.00 92.12 103 GLU A N 1
ATOM 876 C CA . GLU A 1 103 ? -9.766 -13.271 23.312 1.00 92.12 103 GLU A CA 1
ATOM 877 C C . GLU A 1 103 ? -10.656 -12.252 24.041 1.00 92.12 103 GLU A C 1
ATOM 879 O O . GLU A 1 103 ? -11.866 -12.449 24.144 1.00 92.12 103 GLU A O 1
ATOM 884 N N . GLU A 1 104 ? -10.079 -11.131 24.474 1.00 91.94 104 GLU A N 1
ATOM 885 C CA . GLU A 1 104 ? -10.783 -10.005 25.085 1.00 91.94 104 GLU A CA 1
ATOM 886 C C . GLU A 1 104 ? -11.474 -9.071 24.068 1.00 91.94 104 GLU A C 1
ATOM 888 O O . GLU A 1 104 ? -12.195 -8.156 24.466 1.00 91.94 104 GLU A O 1
ATOM 893 N N . GLY A 1 105 ? -11.310 -9.296 22.757 1.00 87.50 105 GLY A N 1
ATOM 894 C CA . GLY A 1 105 ? -11.898 -8.455 21.707 1.00 87.50 105 GLY A CA 1
ATOM 895 C C . GLY A 1 105 ? -11.127 -7.160 21.422 1.00 87.50 105 GLY A C 1
ATOM 896 O O . GLY A 1 105 ? -11.661 -6.238 20.809 1.00 87.50 105 GLY A O 1
ATOM 897 N N . GLU A 1 106 ? -9.868 -7.082 21.833 1.00 90.94 106 GLU A N 1
ATOM 898 C CA . GLU A 1 106 ? -8.973 -5.942 21.661 1.00 90.94 106 GLU A CA 1
ATOM 899 C C . GLU A 1 106 ? -7.881 -6.231 20.620 1.00 90.94 106 GLU A C 1
ATOM 901 O O . GLU A 1 106 ? -7.496 -7.374 20.373 1.00 90.94 106 GLU A O 1
ATOM 906 N N . ALA A 1 107 ? -7.339 -5.178 20.008 1.00 90.94 107 ALA A N 1
ATOM 907 C CA . ALA A 1 107 ? -6.137 -5.271 19.188 1.00 90.94 107 ALA A CA 1
ATOM 908 C C . ALA A 1 107 ? -5.188 -4.117 19.501 1.00 90.94 107 ALA A C 1
ATOM 910 O O . ALA A 1 107 ? -5.562 -2.946 19.432 1.00 90.94 107 ALA A O 1
ATOM 911 N N . GLU A 1 108 ? -3.935 -4.453 19.798 1.00 92.56 108 GLU A N 1
ATOM 912 C CA . GLU A 1 108 ? -2.866 -3.477 19.976 1.00 92.56 108 GLU A CA 1
ATOM 913 C C . GLU A 1 108 ? -2.077 -3.337 18.669 1.00 92.56 108 GLU A C 1
ATOM 915 O O . GLU A 1 108 ? -1.538 -4.309 18.135 1.00 92.56 108 GLU A O 1
ATOM 920 N N . VAL A 1 109 ? -1.982 -2.109 18.153 1.00 90.75 109 VAL A N 1
ATOM 921 C CA . VAL A 1 109 ? -1.210 -1.795 16.946 1.00 90.75 109 VAL A CA 1
ATOM 922 C C . VAL A 1 109 ? -0.097 -0.817 17.294 1.00 90.75 109 VAL A C 1
ATOM 924 O O . VAL A 1 109 ? -0.344 0.266 17.821 1.00 90.75 109 VAL A O 1
ATOM 927 N N . LYS A 1 110 ? 1.140 -1.182 16.944 1.00 89.25 110 LYS A N 1
ATOM 928 C CA . LYS A 1 110 ? 2.322 -0.322 17.072 1.00 89.25 110 LYS A CA 1
ATOM 929 C C . LYS A 1 110 ? 2.812 0.056 15.687 1.00 89.25 110 LYS A C 1
ATOM 931 O O . LYS A 1 110 ? 3.047 -0.811 14.850 1.00 89.25 110 LYS A O 1
ATOM 936 N N . PHE A 1 111 ? 2.979 1.349 15.458 1.00 88.88 111 PHE A N 1
ATOM 937 C CA . PHE A 1 111 ? 3.534 1.881 14.224 1.00 88.88 111 PHE A CA 1
ATOM 938 C C . PHE A 1 111 ? 4.399 3.100 14.525 1.00 88.88 111 PHE A C 1
ATOM 940 O O . PHE A 1 111 ? 4.297 3.722 15.582 1.00 88.88 111 PHE A O 1
ATOM 947 N N . TYR A 1 112 ? 5.256 3.433 13.571 1.00 86.44 112 TYR A N 1
ATOM 948 C CA . TYR A 1 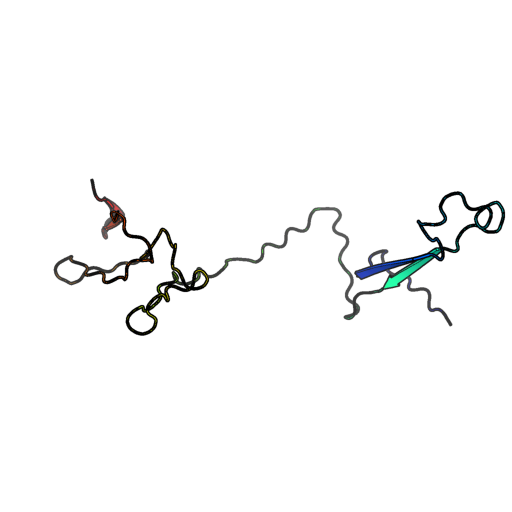112 ? 6.115 4.603 13.638 1.00 86.44 112 TYR A CA 1
ATOM 949 C C . TYR A 1 112 ? 5.520 5.753 12.831 1.00 86.44 112 TYR A C 1
ATOM 951 O O . TYR A 1 112 ? 4.877 5.543 11.800 1.00 86.44 112 TYR A O 1
ATOM 959 N N . ASN A 1 113 ? 5.765 6.978 13.292 1.00 86.69 113 ASN A N 1
ATOM 960 C CA . ASN A 1 113 ? 5.375 8.174 12.559 1.00 86.69 113 ASN A CA 1
ATOM 961 C C . ASN A 1 113 ? 6.325 8.449 11.376 1.00 86.69 113 ASN A C 1
ATOM 963 O O . ASN A 1 113 ? 7.440 7.929 11.333 1.00 86.69 113 ASN A O 1
ATOM 967 N N . ASN A 1 114 ? 5.888 9.277 10.426 1.00 85.94 114 ASN A N 1
ATOM 968 C CA . ASN A 1 114 ? 6.720 9.733 9.311 1.00 85.94 114 ASN A CA 1
ATOM 969 C C . ASN A 1 114 ? 7.550 10.982 9.690 1.00 85.94 114 ASN A C 1
ATOM 971 O O . ASN A 1 114 ? 7.565 11.429 10.838 1.00 85.94 114 ASN A O 1
ATOM 975 N N . SER A 1 115 ? 8.239 11.584 8.715 1.00 85.25 115 SER A N 1
ATOM 976 C CA . SER A 1 115 ? 9.078 12.776 8.917 1.00 85.25 115 SER A CA 1
ATOM 977 C C . SER A 1 115 ? 8.294 14.098 9.033 1.00 85.25 115 SER A C 1
ATOM 979 O O . SER A 1 115 ? 8.894 15.170 8.930 1.00 85.25 115 SER A O 1
ATOM 981 N N . ARG A 1 116 ? 6.965 14.064 9.212 1.00 83.38 116 ARG A N 1
ATOM 982 C CA . ARG A 1 116 ? 6.110 15.244 9.416 1.00 83.38 116 ARG A CA 1
ATOM 983 C C . ARG A 1 116 ? 5.361 15.179 10.745 1.00 83.38 116 ARG A C 1
ATOM 985 O O . ARG A 1 116 ? 4.631 14.238 11.034 1.00 83.38 116 ARG A O 1
ATOM 992 N N . THR A 1 117 ? 5.429 16.271 11.498 1.00 84.50 117 THR A N 1
ATOM 993 C CA . THR A 1 117 ? 4.573 16.484 12.668 1.00 84.50 117 THR A CA 1
ATOM 994 C C . THR A 1 117 ? 3.178 16.911 12.211 1.00 84.50 117 THR A C 1
ATOM 996 O O . THR A 1 117 ? 3.012 17.981 11.626 1.00 84.50 117 THR A O 1
ATOM 999 N N . SER A 1 118 ? 2.172 16.073 12.447 1.00 86.06 118 SER A N 1
ATOM 1000 C CA . SER A 1 118 ? 0.765 16.361 12.151 1.00 86.06 118 SER A CA 1
ATOM 1001 C C . SER A 1 118 ? -0.153 15.549 13.068 1.00 86.06 118 SER A C 1
ATOM 1003 O O . SER A 1 118 ? 0.313 14.694 13.821 1.00 86.06 118 SER A O 1
ATOM 1005 N N . THR A 1 119 ? -1.455 15.817 13.007 1.00 90.50 119 THR A N 1
ATOM 1006 C CA . THR A 1 119 ? -2.472 15.045 13.725 1.00 90.50 119 THR A CA 1
ATOM 1007 C C . THR A 1 119 ? -2.705 13.716 13.017 1.00 90.50 119 THR A C 1
ATOM 1009 O O . THR A 1 119 ? -2.887 13.674 11.800 1.00 90.50 119 THR A O 1
ATOM 1012 N N . LEU A 1 120 ? -2.716 12.628 13.785 1.00 90.56 120 LEU A N 1
ATOM 1013 C CA . LEU A 1 120 ? -3.028 11.300 13.271 1.00 90.56 120 LEU A CA 1
ATOM 1014 C C . LEU A 1 120 ? -4.542 11.127 13.152 1.00 90.56 120 LEU A C 1
ATOM 1016 O O . LEU A 1 120 ? -5.289 11.468 14.066 1.00 90.56 120 LEU A O 1
ATOM 1020 N N . SER A 1 121 ? -4.976 10.572 12.025 1.00 92.12 121 SER A N 1
ATOM 1021 C CA . SER A 1 121 ? -6.335 10.079 11.829 1.00 92.12 121 SER A CA 1
ATOM 1022 C C . SER A 1 121 ? -6.276 8.559 11.772 1.00 92.12 121 SER A C 1
ATOM 1024 O O . SER A 1 121 ? -5.417 7.998 11.089 1.00 92.12 121 SER A O 1
ATOM 1026 N N . VAL A 1 122 ? -7.156 7.910 12.529 1.00 91.38 122 VAL A N 1
ATOM 1027 C CA . VAL A 1 122 ? -7.260 6.455 12.606 1.00 91.38 122 VAL A CA 1
ATOM 1028 C C . VAL A 1 122 ? -8.680 6.084 12.217 1.00 91.38 122 VAL A C 1
ATOM 1030 O O . VAL A 1 122 ? -9.627 6.621 12.787 1.00 91.38 122 VAL A O 1
ATOM 1033 N N . ASP A 1 123 ? -8.808 5.178 11.254 1.00 92.62 123 ASP A N 1
ATOM 1034 C CA . ASP A 1 123 ? -10.075 4.562 10.881 1.00 92.62 123 ASP A CA 1
ATOM 1035 C C . ASP A 1 123 ? -9.943 3.048 11.043 1.00 92.62 123 ASP A C 1
ATOM 1037 O O . ASP A 1 123 ? -8.924 2.456 10.676 1.00 92.62 123 ASP A O 1
ATOM 1041 N N . ALA A 1 124 ? -10.964 2.442 11.632 1.00 91.12 124 ALA A N 1
ATOM 1042 C CA . ALA A 1 124 ? -11.035 1.016 11.874 1.00 91.12 124 ALA A CA 1
ATOM 1043 C C . ALA A 1 124 ? -12.452 0.551 11.553 1.00 91.12 124 ALA A C 1
ATOM 1045 O O . ALA A 1 124 ? -13.438 1.041 12.109 1.00 91.12 124 ALA A O 1
ATOM 1046 N N . GLN A 1 125 ? -12.523 -0.413 10.646 1.00 91.25 125 GLN A N 1
ATOM 1047 C CA . GLN A 1 125 ? -13.754 -1.053 10.221 1.00 91.25 125 GLN A CA 1
ATOM 1048 C C . GLN A 1 125 ? -13.551 -2.559 10.308 1.00 91.25 125 GLN A C 1
ATOM 1050 O O . GLN A 1 125 ? -12.442 -3.064 10.125 1.00 91.25 125 GLN A O 1
ATOM 1055 N N . GLY A 1 126 ? -14.622 -3.275 10.607 1.00 90.81 126 GLY A N 1
ATOM 1056 C CA . GLY A 1 126 ? -14.599 -4.712 10.788 1.00 90.81 126 GLY A CA 1
ATOM 1057 C C . GLY A 1 126 ? -15.908 -5.349 10.365 1.00 90.81 126 GLY A C 1
ATOM 1058 O O . GLY A 1 126 ? -16.887 -4.680 10.035 1.00 90.81 126 GLY A O 1
ATOM 1059 N N . GLN A 1 127 ? -15.911 -6.672 10.390 1.00 90.94 127 GLN A N 1
ATOM 1060 C CA . GLN A 1 127 ? -17.093 -7.482 10.170 1.00 90.94 127 GLN A CA 1
ATOM 1061 C C . GLN A 1 127 ? -17.143 -8.548 11.263 1.00 90.94 127 GLN A C 1
ATOM 1063 O O . GLN A 1 127 ? -16.142 -9.219 11.517 1.00 90.94 127 GLN A O 1
ATOM 1068 N N . SER A 1 128 ? -18.284 -8.687 11.928 1.00 87.75 128 SER A N 1
ATOM 1069 C CA . SER A 1 128 ? -18.517 -9.773 12.880 1.00 87.75 128 SER A CA 1
ATOM 1070 C C . SER A 1 128 ? -18.774 -11.099 12.161 1.00 87.75 128 SER A C 1
ATOM 1072 O O . SER A 1 128 ? -18.977 -11.160 10.949 1.00 87.75 128 SER A O 1
ATOM 1074 N N . SER A 1 129 ? -18.768 -12.196 12.916 1.00 87.06 129 SER A N 1
ATOM 1075 C CA . SER A 1 129 ? -18.940 -13.556 12.388 1.00 87.06 129 SER A CA 1
ATOM 1076 C C . SER A 1 129 ? -20.278 -13.800 11.678 1.00 87.06 129 SER A C 1
ATOM 1078 O O . SER A 1 129 ? -20.365 -14.683 10.830 1.00 87.06 129 SER A O 1
ATOM 1080 N N . ASP A 1 130 ? -21.308 -13.023 12.002 1.00 92.94 130 ASP A N 1
ATOM 1081 C CA . ASP A 1 130 ? -22.633 -13.047 11.374 1.00 92.94 130 ASP A CA 1
ATOM 1082 C C . ASP A 1 130 ? -22.737 -12.143 10.128 1.00 92.94 130 ASP A C 1
ATOM 1084 O O . ASP A 1 130 ? -23.783 -12.092 9.484 1.00 92.94 130 ASP A O 1
ATOM 1088 N N . GLY A 1 131 ? -21.659 -11.440 9.769 1.00 90.69 131 GLY A N 1
ATOM 1089 C CA . GLY A 1 131 ? -21.606 -10.546 8.617 1.00 90.69 131 GLY A CA 1
ATOM 1090 C C . GLY A 1 131 ? -21.976 -9.092 8.913 1.00 90.69 131 GLY A C 1
ATOM 1091 O O . GLY A 1 131 ? -21.902 -8.268 7.995 1.00 90.69 131 GLY A O 1
ATOM 1092 N N . THR A 1 132 ? -22.330 -8.751 10.157 1.00 91.75 132 THR A N 1
ATOM 1093 C CA . THR A 1 132 ? -22.636 -7.368 10.546 1.00 91.75 132 THR A CA 1
ATOM 1094 C C . THR A 1 132 ? -21.383 -6.493 10.449 1.00 91.75 132 THR A C 1
ATOM 1096 O O . THR A 1 132 ? -20.295 -6.869 10.883 1.00 91.75 132 THR A O 1
ATOM 1099 N N . LEU A 1 133 ? -21.521 -5.312 9.845 1.00 91.25 133 LEU A N 1
ATOM 1100 C CA . LEU A 1 133 ? -20.425 -4.356 9.710 1.00 91.25 133 LEU A CA 1
ATOM 1101 C C . LEU A 1 133 ? -20.242 -3.572 11.013 1.00 91.25 133 LEU A C 1
ATOM 1103 O O . LEU A 1 133 ? -21.196 -3.030 11.569 1.00 91.25 133 LEU A O 1
ATOM 1107 N N . LEU A 1 134 ? -18.998 -3.490 11.467 1.00 86.38 134 LEU A N 1
ATOM 1108 C CA . LEU A 1 134 ? -18.566 -2.716 12.622 1.00 86.38 134 LEU A CA 1
ATOM 1109 C C . LEU A 1 134 ? -17.759 -1.526 12.103 1.00 86.38 134 LEU A C 1
ATOM 1111 O O . LEU A 1 134 ? -16.816 -1.712 11.338 1.00 86.38 134 LEU A O 1
ATOM 1115 N N . TRP A 1 135 ? -18.102 -0.305 12.495 1.00 83.19 135 TRP A N 1
ATOM 1116 C CA . TRP A 1 135 ? -17.347 0.886 12.101 1.00 83.19 135 TRP A CA 1
ATOM 1117 C C . TRP A 1 135 ? -17.274 1.894 13.246 1.00 83.19 135 TRP A C 1
ATOM 1119 O O . TRP A 1 135 ? -18.163 1.961 14.098 1.00 83.19 135 TRP A O 1
ATOM 1129 N N . ASN A 1 136 ? -16.199 2.677 13.256 1.00 68.81 136 ASN A N 1
ATOM 1130 C CA . ASN A 1 136 ? -16.033 3.821 14.146 1.00 68.81 136 ASN A CA 1
ATOM 1131 C C . ASN A 1 136 ? -16.992 4.963 13.730 1.00 68.81 136 ASN A C 1
ATOM 1133 O O . ASN A 1 136 ? -17.235 5.153 12.538 1.00 68.81 136 ASN A O 1
ATOM 1137 N N . LYS A 1 137 ? -17.579 5.675 14.700 1.00 53.31 137 LYS A N 1
ATOM 1138 C CA . LYS A 1 137 ? -18.581 6.729 14.487 1.00 53.31 137 LYS A CA 1
ATOM 1139 C C . LYS A 1 137 ? -18.001 8.117 14.731 1.00 53.31 137 LYS A C 1
ATOM 1141 O O . LYS A 1 137 ? -17.352 8.284 15.786 1.00 53.31 137 LYS A O 1
#

Sequence (137 aa):
ESREYRGNGVWDMYVLYSDYSPRMYGSKLYYGANAPKTKLVMYPFPDGSRRLTYRDRRYVLDGFAYPAEFYSPDYSKQVPSEDRDKKDYRRTLYWNPNLKLNEEGEAEVKFYNNSRTSTLSVDAQGQSSDGTLLWNK

pLDDT: mean 78.6, std 12.3, range [33.03, 92.94]

Foldseek 3Di:
DDPPDPDPPDAPDKDKDWPDDPVCPPPPCCPDPNNIDIDIDGHHDPVNDDDDPDPDDDDDDPPDDDDDDDDADDCVVPPQDPPPVRFFPDPDFDDDPDQDADPVRDGDDDTDDTNDDDDDDDWDWDADPVGDIDTDD

Secondary structure (DSSP, 8-state):
-------SS--SEEEEEE---GGGTT-GGGSGGGPPPEEEEEEPPTT-------SS-------PPPPPPP----TTT-PPPSSGGG----S-S---TTPPP-TTS---------SS--------EEE-TTS-EEE--

Radius of gyration: 31.29 Å; chains: 1; bounding box: 45×39×85 Å